Protein AF-A0A524DHV6-F1 (afdb_monomer_lite)

Foldseek 3Di:
DDDDFDKAWAAPPPRHSQWDFPDPCDPPPHDGWIAGPPPGDIGNDTDIDGPVVSVVVVVVVVVVVVVPD

Radius of gyration: 15.21 Å; chains: 1; bounding box: 43×39×27 Å

Secondary structure (DSSP, 8-state):
-------EEE-TTT--S-EEESSTTBTTTB---EEETTT--EES--EEE-HHHHHHHHHHHHHTTTTT-

pLDDT: mean 87.89, std 12.56, range [47.66, 97.12]

Structure (mmCIF, N/CA/C/O backbone):
data_AF-A0A524DHV6-F1
#
_entry.id   AF-A0A524DHV6-F1
#
loop_
_atom_site.group_PDB
_atom_site.id
_atom_site.type_symbol
_atom_site.label_atom_id
_atom_site.label_alt_id
_atom_site.label_comp_id
_atom_site.label_asym_id
_atom_site.label_entity_id
_atom_site.label_seq_id
_atom_site.pdbx_PDB_ins_code
_atom_site.Cartn_x
_atom_site.Cartn_y
_atom_site.Cartn_z
_atom_site.occupancy
_atom_site.B_iso_or_equiv
_atom_site.auth_seq_id
_atom_site.auth_comp_id
_atom_site.auth_asym_id
_atom_site.auth_atom_id
_atom_site.pdbx_PDB_model_num
ATOM 1 N N . MET A 1 1 ? 1.712 25.514 16.170 1.00 52.09 1 MET A N 1
ATOM 2 C CA . MET A 1 1 ? 2.399 24.550 15.278 1.00 52.09 1 MET A CA 1
ATOM 3 C C . MET A 1 1 ? 1.488 23.346 15.060 1.00 52.09 1 MET A C 1
ATOM 5 O O . MET A 1 1 ? 1.269 22.592 15.997 1.00 52.09 1 MET A O 1
ATOM 9 N N . GLY A 1 2 ? 0.887 23.197 13.876 1.00 57.84 2 GLY A N 1
ATOM 10 C CA . GLY A 1 2 ? 0.025 22.046 13.575 1.00 57.84 2 GLY A CA 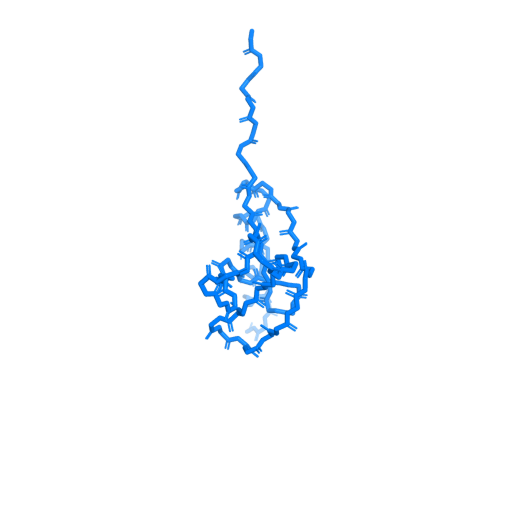1
ATOM 11 C C . GLY A 1 2 ? 0.843 20.756 13.458 1.00 57.84 2 GLY A C 1
ATOM 12 O O . GLY A 1 2 ? 1.861 20.735 12.768 1.00 57.84 2 GLY A O 1
ATOM 13 N N . LYS A 1 3 ? 0.428 19.680 14.138 1.00 63.81 3 LYS A N 1
ATOM 14 C CA . LYS A 1 3 ? 1.064 18.359 14.010 1.00 63.81 3 LYS A CA 1
ATOM 15 C C . LYS A 1 3 ? 0.829 17.833 12.588 1.00 63.81 3 LYS A C 1
ATOM 17 O O . LYS A 1 3 ? -0.315 17.645 12.182 1.00 63.81 3 LYS A O 1
ATOM 22 N N . LYS A 1 4 ? 1.901 17.594 11.826 1.00 69.12 4 LYS A N 1
ATOM 23 C CA . LYS A 1 4 ? 1.827 16.963 10.499 1.00 69.12 4 LYS A CA 1
ATOM 24 C C . LYS A 1 4 ? 1.290 15.540 10.690 1.00 69.12 4 LYS A C 1
ATOM 26 O O . LYS A 1 4 ? 1.969 14.715 11.303 1.00 69.12 4 LYS A O 1
ATOM 31 N N . LYS A 1 5 ? 0.062 15.270 10.236 1.00 73.88 5 LYS A N 1
ATOM 32 C CA . LYS A 1 5 ? -0.534 13.929 10.323 1.00 73.88 5 LYS A CA 1
ATOM 33 C C . LYS A 1 5 ? 0.351 12.955 9.545 1.00 73.88 5 LYS A C 1
ATOM 35 O O . LYS A 1 5 ? 0.716 13.232 8.399 1.00 73.88 5 LYS A O 1
ATOM 40 N N . ARG A 1 6 ? 0.758 11.857 10.187 1.00 85.38 6 ARG A N 1
ATOM 41 C CA . ARG A 1 6 ? 1.533 10.805 9.519 1.00 85.38 6 ARG A CA 1
ATOM 42 C C . ARG A 1 6 ? 0.629 10.176 8.460 1.00 85.38 6 ARG A C 1
ATOM 44 O O . ARG A 1 6 ? -0.549 9.978 8.722 1.00 85.38 6 ARG A O 1
ATOM 51 N N . LYS A 1 7 ? 1.164 9.893 7.276 1.00 92.25 7 LYS A N 1
ATOM 52 C CA . LYS A 1 7 ? 0.461 9.140 6.231 1.00 92.25 7 LYS A CA 1
ATOM 53 C C . LYS A 1 7 ? 1.084 7.757 6.123 1.00 92.25 7 LYS A C 1
ATOM 55 O O . LYS A 1 7 ? 2.303 7.627 6.244 1.00 92.25 7 LYS A O 1
ATOM 60 N N . ILE A 1 8 ? 0.258 6.746 5.897 1.00 94.44 8 ILE A N 1
ATOM 61 C CA . ILE A 1 8 ? 0.682 5.375 5.617 1.00 94.44 8 ILE A CA 1
ATOM 62 C C . ILE A 1 8 ? 0.298 4.999 4.186 1.00 94.44 8 ILE A C 1
ATOM 64 O O . ILE A 1 8 ? -0.686 5.499 3.641 1.00 94.44 8 ILE A O 1
ATOM 68 N N . ARG A 1 9 ? 1.094 4.118 3.574 1.00 95.12 9 ARG A N 1
ATOM 69 C CA . ARG A 1 9 ? 0.876 3.619 2.211 1.00 95.12 9 ARG A CA 1
ATOM 70 C C . ARG A 1 9 ? 0.262 2.223 2.278 1.00 95.12 9 ARG A C 1
ATOM 72 O O . ARG A 1 9 ? 0.852 1.332 2.889 1.00 95.12 9 ARG A O 1
ATOM 79 N N . ILE A 1 10 ? -0.883 2.016 1.636 1.00 96.62 10 ILE A N 1
ATOM 80 C CA . ILE A 1 10 ? -1.585 0.724 1.615 1.00 96.62 10 ILE A CA 1
ATOM 81 C C . ILE A 1 10 ? -1.783 0.208 0.187 1.00 96.62 10 ILE A C 1
ATOM 83 O O . ILE A 1 10 ? -1.783 0.965 -0.788 1.00 96.62 10 ILE A O 1
ATOM 87 N N . CYS A 1 11 ? -1.936 -1.111 0.058 1.00 96.62 11 CYS A N 1
ATOM 88 C CA . CYS A 1 11 ? -2.141 -1.768 -1.228 1.00 96.62 11 CYS A CA 1
ATOM 89 C C . CYS A 1 11 ? -3.490 -1.365 -1.857 1.00 96.62 11 CYS A C 1
ATOM 91 O O . CYS A 1 11 ? -4.516 -1.504 -1.198 1.00 96.62 11 CYS A O 1
ATOM 93 N N . PRO A 1 12 ? -3.544 -0.972 -3.144 1.00 96.38 12 PRO A N 1
ATOM 94 C CA . PRO A 1 12 ? -4.805 -0.600 -3.795 1.00 96.38 12 PRO A CA 1
ATOM 95 C C . PRO A 1 12 ? -5.741 -1.793 -4.052 1.00 96.38 12 PRO A C 1
ATOM 97 O O . PRO A 1 12 ? -6.925 -1.601 -4.304 1.00 96.38 12 PRO A O 1
ATOM 100 N N . LYS A 1 13 ? -5.223 -3.029 -4.000 1.00 96.19 13 LYS A N 1
ATOM 101 C CA . LYS A 1 13 ? -5.996 -4.261 -4.218 1.00 96.19 13 LYS A CA 1
ATOM 102 C C . LYS A 1 13 ? -6.613 -4.781 -2.921 1.00 96.19 13 LYS A C 1
ATOM 104 O O . LYS A 1 13 ? -7.828 -4.863 -2.813 1.00 96.19 13 LYS A O 1
ATOM 109 N N . CYS A 1 14 ? -5.778 -5.134 -1.942 1.00 95.06 14 CYS A N 1
ATOM 110 C CA . CYS A 1 14 ? -6.236 -5.751 -0.692 1.00 95.06 14 CYS A CA 1
ATOM 111 C C . CYS A 1 14 ? -6.367 -4.771 0.479 1.00 95.06 14 CYS A C 1
ATOM 113 O O . CYS A 1 14 ? -6.756 -5.186 1.565 1.00 95.06 14 CYS A O 1
ATOM 115 N N . LYS A 1 15 ? -6.010 -3.492 0.286 1.00 95.19 15 LYS A N 1
ATOM 116 C CA . LYS A 1 15 ? -6.095 -2.420 1.293 1.00 95.19 15 LYS A CA 1
ATOM 117 C C . LYS A 1 15 ? -5.266 -2.657 2.561 1.00 95.19 15 LYS A C 1
ATOM 119 O O . LYS A 1 15 ? -5.422 -1.931 3.529 1.00 95.19 15 LYS A O 1
ATOM 124 N N . LYS A 1 16 ? -4.327 -3.609 2.550 1.00 94.62 16 LYS A N 1
ATOM 125 C CA . LYS A 1 16 ? -3.400 -3.861 3.665 1.00 94.62 16 LYS A CA 1
ATOM 126 C C . LYS A 1 16 ? -2.100 -3.041 3.531 1.00 94.62 16 LYS A C 1
ATOM 128 O O . LYS A 1 16 ? -1.626 -2.841 2.405 1.00 94.62 16 LYS A O 1
ATOM 133 N N . PRO A 1 17 ? -1.470 -2.609 4.640 1.00 94.69 17 PRO A N 1
ATOM 134 C CA . PRO A 1 17 ? -0.199 -1.873 4.665 1.00 94.69 17 PRO A CA 1
ATOM 135 C C . PRO A 1 17 ? 1.019 -2.800 4.471 1.00 94.69 17 PRO A C 1
ATOM 137 O O . PRO A 1 17 ? 1.953 -2.804 5.266 1.00 94.69 17 PRO A O 1
ATOM 140 N N . THR A 1 18 ? 1.014 -3.628 3.423 1.00 95.94 18 THR A N 1
ATOM 141 C CA . THR A 1 18 ? 2.031 -4.677 3.187 1.00 95.94 18 THR A CA 1
ATOM 142 C C . THR A 1 18 ? 2.837 -4.466 1.905 1.00 95.94 18 THR A C 1
ATOM 144 O O . THR A 1 18 ? 3.379 -5.412 1.329 1.00 95.94 18 THR A O 1
ATOM 147 N N . LEU A 1 19 ? 2.907 -3.217 1.436 1.00 95.62 19 LEU A N 1
ATOM 148 C CA . LEU A 1 19 ? 3.715 -2.828 0.283 1.00 95.62 19 LEU A CA 1
ATOM 149 C C . LEU A 1 19 ? 5.199 -2.727 0.660 1.00 95.62 19 LEU A C 1
ATOM 151 O O . LEU A 1 19 ? 5.567 -2.102 1.653 1.00 95.62 19 LEU A O 1
ATOM 155 N N . ARG A 1 20 ? 6.057 -3.314 -0.172 1.00 94.56 20 ARG A N 1
ATOM 156 C CA . ARG A 1 20 ? 7.523 -3.234 -0.099 1.00 94.56 20 ARG A CA 1
ATOM 157 C C . ARG A 1 20 ? 8.087 -2.804 -1.455 1.00 94.5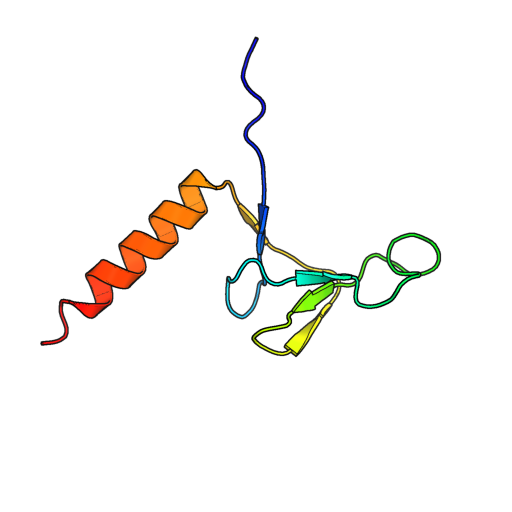6 20 ARG A C 1
ATOM 159 O O . ARG A 1 20 ? 7.416 -3.043 -2.455 1.00 94.56 20 ARG A O 1
ATOM 166 N N . PRO A 1 21 ? 9.291 -2.211 -1.531 1.00 93.31 21 PRO A N 1
ATOM 167 C CA . PRO A 1 21 ? 9.956 -1.979 -2.812 1.00 93.31 21 PRO A CA 1
ATOM 168 C C . PRO A 1 21 ? 10.058 -3.281 -3.614 1.00 93.31 21 PRO A C 1
ATOM 170 O O 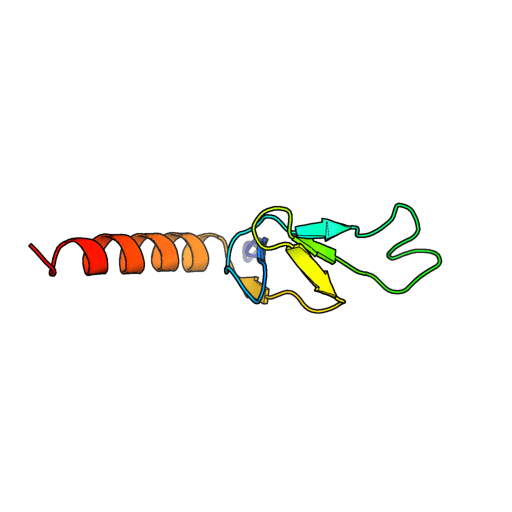. PRO A 1 21 ? 10.399 -4.328 -3.064 1.00 93.31 21 PRO A O 1
ATOM 173 N N . ALA A 1 22 ? 9.739 -3.233 -4.906 1.00 92.00 22 ALA A N 1
ATOM 174 C CA . ALA A 1 22 ? 9.755 -4.420 -5.759 1.00 92.00 22 ALA A CA 1
ATOM 175 C C . ALA A 1 22 ? 11.185 -4.901 -6.069 1.00 92.00 22 ALA A C 1
ATOM 177 O O . ALA A 1 22 ? 11.388 -6.065 -6.411 1.00 92.00 22 ALA A O 1
ATOM 178 N N . SER A 1 23 ? 12.181 -4.019 -5.973 1.00 90.69 23 SER A N 1
ATOM 179 C CA . SER A 1 23 ? 13.603 -4.321 -6.159 1.00 90.69 23 SER A CA 1
ATOM 180 C C . SER A 1 23 ? 14.464 -3.330 -5.371 1.00 90.69 23 SER A C 1
ATOM 182 O O . SER A 1 23 ? 14.010 -2.232 -5.057 1.00 90.69 23 SER A O 1
ATOM 184 N N . TYR A 1 24 ? 15.723 -3.684 -5.095 1.00 87.94 24 TYR A N 1
ATOM 185 C CA . TYR A 1 24 ? 16.663 -2.805 -4.380 1.00 87.94 24 TYR A CA 1
ATOM 186 C C . TYR A 1 24 ? 16.921 -1.478 -5.114 1.00 87.94 24 TYR A C 1
ATOM 188 O O . TYR A 1 24 ? 17.141 -0.446 -4.495 1.00 87.94 24 TYR A O 1
ATOM 196 N N . VAL A 1 25 ? 16.842 -1.500 -6.447 1.00 88.81 25 VAL A N 1
ATOM 197 C CA . VAL A 1 25 ? 17.068 -0.330 -7.306 1.00 88.81 25 VAL A CA 1
ATOM 198 C C . VAL A 1 25 ? 15.792 0.476 -7.606 1.00 88.81 25 VAL A C 1
ATOM 200 O O . VAL A 1 25 ? 15.823 1.407 -8.417 1.00 88.81 25 VAL A O 1
ATOM 203 N N . SER A 1 26 ? 14.650 0.110 -7.013 1.00 85.00 26 SER A N 1
ATOM 204 C CA . SER A 1 26 ? 13.378 0.828 -7.174 1.00 85.00 26 SER A CA 1
ATOM 205 C C . SER A 1 26 ? 13.396 2.150 -6.408 1.00 85.00 26 SER A C 1
ATOM 207 O O . SER A 1 26 ? 13.653 2.160 -5.211 1.00 85.00 26 SER A O 1
ATOM 209 N N . GLY A 1 27 ? 13.110 3.254 -7.098 1.00 84.31 27 GLY A N 1
ATOM 210 C CA . GLY A 1 27 ? 13.194 4.618 -6.562 1.00 84.31 27 GLY A CA 1
ATOM 211 C C . GLY A 1 27 ? 14.553 5.294 -6.781 1.00 84.31 27 GLY A C 1
ATOM 212 O O . GLY A 1 27 ? 14.656 6.501 -6.597 1.00 84.31 27 GLY A O 1
ATOM 213 N N . TRP A 1 28 ? 15.570 4.544 -7.225 1.00 87.38 28 TRP A N 1
ATOM 214 C CA . TRP A 1 28 ? 16.887 5.084 -7.583 1.00 87.38 28 TRP A CA 1
ATOM 215 C C . TRP A 1 28 ? 17.162 4.970 -9.085 1.00 87.38 28 TRP A C 1
ATOM 217 O O . TRP A 1 28 ? 17.208 5.975 -9.785 1.00 87.38 28 TRP A O 1
ATOM 227 N N . LEU A 1 29 ? 17.329 3.739 -9.588 1.00 92.50 29 LEU A N 1
ATOM 228 C CA . LEU A 1 29 ? 17.648 3.475 -11.001 1.00 92.50 29 LEU A CA 1
ATOM 229 C C . LEU A 1 29 ? 16.393 3.199 -11.829 1.00 92.50 29 LEU A C 1
ATOM 231 O O . LEU A 1 29 ? 16.336 3.492 -13.017 1.00 92.50 29 LEU A O 1
ATOM 235 N N . THR A 1 30 ? 15.390 2.592 -11.197 1.00 90.06 30 THR A N 1
ATOM 236 C CA . THR A 1 30 ? 14.091 2.305 -11.811 1.00 90.06 30 THR A CA 1
ATOM 237 C C . THR A 1 30 ? 13.008 3.095 -11.090 1.00 90.06 30 THR A C 1
ATOM 239 O O . THR A 1 30 ? 13.170 3.370 -9.898 1.00 90.06 30 THR A O 1
ATOM 242 N N . PRO A 1 31 ? 11.888 3.439 -11.751 1.00 91.56 31 PRO A N 1
ATOM 243 C CA . PRO A 1 31 ? 10.816 4.157 -11.075 1.00 91.56 31 PRO A CA 1
ATOM 244 C C . PRO A 1 31 ? 10.291 3.351 -9.879 1.00 91.56 31 PRO A C 1
ATOM 246 O O . PRO A 1 31 ? 10.301 2.116 -9.904 1.00 91.56 31 PRO A O 1
ATOM 249 N N . GLU A 1 32 ? 9.848 4.047 -8.831 1.00 92.06 32 GLU A N 1
ATOM 250 C CA . GLU A 1 32 ? 9.421 3.441 -7.564 1.00 92.06 32 GLU A CA 1
ATOM 251 C C . GLU A 1 32 ? 8.289 2.432 -7.812 1.00 92.06 32 GLU A C 1
ATOM 253 O O . GLU A 1 32 ? 7.175 2.799 -8.184 1.00 92.06 32 GLU A O 1
ATOM 258 N N . ARG A 1 33 ? 8.603 1.138 -7.679 1.00 94.25 33 ARG A N 1
ATOM 259 C CA . ARG A 1 33 ? 7.650 0.028 -7.770 1.00 94.25 33 ARG A CA 1
ATOM 260 C C . ARG A 1 33 ? 7.489 -0.617 -6.417 1.00 94.25 33 ARG A C 1
ATOM 262 O O . ARG A 1 33 ? 8.464 -0.828 -5.698 1.00 94.25 33 ARG A O 1
ATOM 269 N N . PHE A 1 34 ? 6.268 -1.038 -6.144 1.00 95.38 34 PHE A N 1
ATOM 270 C CA . PHE A 1 34 ? 5.898 -1.746 -4.940 1.00 95.38 34 PHE A CA 1
ATOM 271 C C . PHE A 1 34 ? 5.403 -3.140 -5.263 1.00 95.38 34 PHE A C 1
ATOM 273 O O . PHE A 1 34 ? 4.713 -3.344 -6.260 1.00 95.38 34 PHE A O 1
ATOM 280 N N . ARG A 1 35 ? 5.713 -4.075 -4.372 1.00 95.88 35 ARG A N 1
ATOM 281 C CA . ARG A 1 35 ? 5.146 -5.413 -4.305 1.00 95.88 35 ARG A CA 1
ATOM 282 C C . ARG A 1 35 ? 4.366 -5.561 -3.003 1.00 95.88 35 ARG A C 1
ATOM 284 O O . ARG A 1 35 ? 4.886 -5.257 -1.932 1.00 95.88 35 ARG A O 1
ATOM 291 N N . CYS A 1 36 ? 3.126 -6.026 -3.086 1.00 97.12 36 CYS A N 1
ATOM 292 C CA . CYS A 1 36 ? 2.330 -6.411 -1.927 1.00 97.12 36 CYS A CA 1
ATOM 293 C C . CYS A 1 36 ? 2.644 -7.857 -1.539 1.00 97.12 36 CYS A C 1
ATOM 295 O O . CYS A 1 36 ? 2.540 -8.754 -2.376 1.00 97.12 36 CYS A O 1
ATOM 297 N N . MET A 1 37 ? 2.971 -8.080 -0.266 1.00 96.69 37 MET A N 1
ATOM 298 C CA . MET A 1 37 ? 3.269 -9.422 0.253 1.00 96.69 37 MET A CA 1
ATOM 299 C C . MET A 1 37 ? 2.019 -10.276 0.508 1.00 96.69 37 MET A C 1
ATOM 301 O O . MET A 1 37 ? 2.138 -11.485 0.628 1.00 96.69 37 MET A O 1
ATOM 305 N N . GLU A 1 38 ? 0.833 -9.662 0.546 1.00 96.50 38 GLU A N 1
ATOM 306 C CA . GLU A 1 38 ? -0.425 -10.357 0.860 1.00 96.50 38 GLU A CA 1
ATOM 307 C C . GLU A 1 38 ? -1.159 -10.853 -0.388 1.00 96.50 38 GLU A C 1
ATOM 309 O O . GLU A 1 38 ? -1.580 -11.998 -0.449 1.00 96.50 38 GLU A O 1
ATOM 314 N N . CYS A 1 39 ? -1.335 -9.989 -1.395 1.00 95.62 39 CYS A N 1
ATOM 315 C CA . CYS A 1 39 ? -2.109 -10.321 -2.600 1.00 95.62 39 CYS A CA 1
ATOM 316 C C . CYS A 1 39 ? -1.265 -10.407 -3.879 1.00 95.62 39 CYS A C 1
ATOM 318 O O . CYS A 1 39 ? -1.807 -10.624 -4.958 1.00 95.62 39 CYS A O 1
ATOM 320 N N . GLY A 1 40 ? 0.048 -10.173 -3.788 1.00 95.62 40 GLY A N 1
ATOM 321 C CA . GLY A 1 40 ? 0.956 -10.258 -4.933 1.00 95.62 40 GLY A CA 1
ATOM 322 C C . GLY A 1 40 ? 0.902 -9.085 -5.917 1.00 95.62 40 GLY A C 1
ATOM 323 O O . GLY A 1 40 ? 1.588 -9.136 -6.932 1.00 95.62 40 GLY A O 1
ATOM 324 N N . TYR A 1 41 ? 0.139 -8.018 -5.641 1.00 96.81 41 TYR A N 1
ATOM 325 C CA . TYR A 1 41 ? 0.123 -6.806 -6.473 1.00 96.81 41 TYR A CA 1
ATOM 326 C C . TYR A 1 41 ? 1.539 -6.260 -6.712 1.00 96.81 41 TYR A C 1
ATOM 328 O O . TYR A 1 41 ? 2.292 -6.092 -5.753 1.00 96.81 41 TYR A O 1
ATOM 336 N N . VAL A 1 42 ? 1.867 -5.933 -7.966 1.00 96.12 42 VAL A N 1
ATOM 337 C CA . VAL A 1 42 ? 3.109 -5.253 -8.356 1.00 96.12 42 VAL A CA 1
ATOM 338 C C . VAL A 1 42 ? 2.771 -4.034 -9.207 1.00 96.12 42 VAL A C 1
ATOM 340 O O . VAL A 1 42 ? 2.097 -4.165 -10.226 1.00 96.12 42 VAL A O 1
ATOM 343 N N . GLY A 1 43 ? 3.241 -2.852 -8.814 1.00 94.50 43 GLY A N 1
ATOM 344 C CA . GLY A 1 43 ? 2.981 -1.627 -9.569 1.00 94.50 43 GLY A CA 1
ATOM 345 C C . GLY A 1 43 ? 3.528 -0.369 -8.909 1.00 94.50 43 GLY A C 1
ATOM 346 O O . GLY A 1 43 ? 4.164 -0.426 -7.862 1.00 94.50 43 GLY A O 1
ATOM 347 N N . HIS A 1 44 ? 3.278 0.778 -9.534 1.00 94.25 44 HIS A N 1
ATOM 348 C CA . HIS A 1 44 ? 3.750 2.088 -9.065 1.00 94.25 44 HIS A CA 1
ATOM 349 C C . HIS A 1 44 ? 2.743 2.806 -8.156 1.00 94.25 44 HIS A C 1
ATOM 351 O O . HIS A 1 44 ? 3.081 3.785 -7.501 1.00 94.25 44 HIS A O 1
ATOM 357 N N . ILE A 1 45 ? 1.498 2.324 -8.117 1.00 95.44 45 ILE A N 1
ATOM 358 C CA . ILE A 1 45 ? 0.392 2.989 -7.425 1.00 95.44 45 ILE A CA 1
ATOM 359 C C . ILE A 1 45 ? 0.217 2.398 -6.026 1.00 95.44 45 ILE A C 1
ATOM 361 O O . ILE A 1 45 ? 0.230 1.175 -5.852 1.00 95.44 45 ILE A O 1
ATOM 365 N N . TYR A 1 46 ? -0.008 3.274 -5.052 1.00 95.94 46 TYR A N 1
ATOM 366 C CA . TYR A 1 46 ? -0.405 2.964 -3.683 1.00 95.94 46 TYR A CA 1
ATOM 367 C C . TYR A 1 46 ? -1.465 3.962 -3.214 1.00 95.94 46 TYR A C 1
ATOM 369 O O . TYR A 1 46 ? -1.602 5.042 -3.785 1.00 95.94 46 TYR A O 1
ATOM 377 N N . LEU A 1 47 ? -2.216 3.599 -2.177 1.00 95.50 47 LEU A N 1
ATOM 378 C CA . LEU A 1 47 ? -3.144 4.517 -1.522 1.00 95.50 47 LEU A CA 1
ATOM 379 C C . LEU A 1 47 ? -2.453 5.151 -0.317 1.00 95.50 47 LEU A C 1
ATOM 381 O O . LEU A 1 47 ? -1.818 4.443 0.466 1.00 95.50 47 LEU A O 1
ATOM 385 N N . GLU A 1 48 ? -2.583 6.465 -0.162 1.00 95.25 48 GLU A N 1
ATOM 386 C CA . GLU A 1 48 ? -2.170 7.174 1.049 1.00 95.25 48 GLU A CA 1
ATOM 387 C C . GLU A 1 48 ? -3.379 7.440 1.934 1.00 95.25 48 GLU A C 1
ATOM 389 O O . GLU A 1 48 ? -4.330 8.088 1.505 1.00 95.25 48 GLU A O 1
ATOM 394 N N . VAL A 1 49 ? -3.309 6.981 3.178 1.00 94.69 49 VAL A N 1
ATOM 395 C CA . VAL A 1 49 ? -4.334 7.223 4.200 1.00 94.69 49 VAL A CA 1
ATOM 396 C C . VAL A 1 49 ? -3.665 7.646 5.501 1.00 94.69 49 VAL A C 1
ATOM 398 O O . VAL A 1 49 ? -2.484 7.357 5.723 1.00 94.69 49 VAL A O 1
ATOM 401 N N . SER A 1 50 ? -4.384 8.347 6.370 1.00 94.81 50 SER A N 1
ATOM 402 C CA . SER A 1 50 ? -3.922 8.542 7.742 1.00 94.81 50 SER A CA 1
ATOM 403 C C . SER A 1 50 ? -4.127 7.265 8.577 1.00 94.81 50 SER A C 1
ATOM 405 O O . SER A 1 50 ? -5.002 6.452 8.261 1.00 94.81 50 SER A 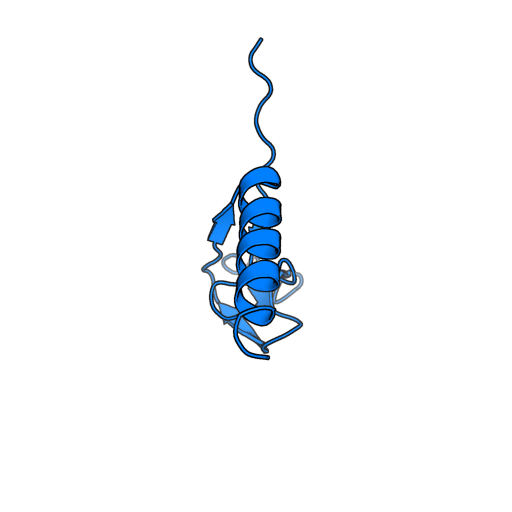O 1
ATOM 407 N N . PRO A 1 51 ? -3.317 7.041 9.629 1.00 92.56 51 PRO A N 1
ATOM 408 C CA . PRO A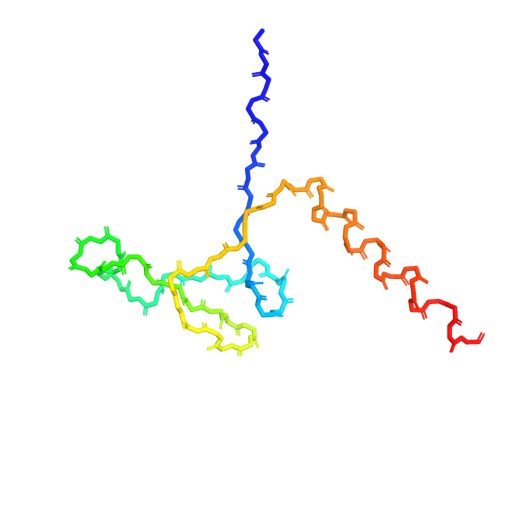 1 51 ? -3.526 5.948 10.571 1.00 92.56 51 PRO A CA 1
ATOM 409 C C . PRO A 1 51 ? -4.941 5.941 11.144 1.00 92.56 51 PRO A C 1
ATOM 411 O O . PRO A 1 51 ? -5.545 4.878 11.231 1.00 92.56 51 PRO A O 1
ATOM 414 N N . GLU A 1 52 ? -5.488 7.119 11.456 1.00 92.81 52 GLU A N 1
ATOM 415 C CA . GLU A 1 52 ? -6.822 7.247 12.039 1.00 92.81 52 GLU A CA 1
ATOM 416 C C . GLU A 1 52 ? -7.915 6.793 11.053 1.00 92.81 52 GLU A C 1
ATOM 418 O O . GLU A 1 52 ? -8.831 6.063 11.428 1.00 92.81 52 GLU A O 1
ATOM 423 N N . GLU A 1 53 ? -7.793 7.159 9.770 1.00 92.69 53 GLU A N 1
ATOM 424 C CA . GLU A 1 53 ? -8.700 6.690 8.708 1.00 92.69 53 GLU A CA 1
ATOM 425 C C . GLU A 1 53 ? -8.604 5.174 8.498 1.00 92.69 53 GLU A C 1
ATOM 427 O O . GLU A 1 53 ? -9.615 4.508 8.273 1.00 92.69 53 GLU A O 1
ATOM 432 N N . TYR A 1 54 ? -7.397 4.609 8.577 1.00 93.81 54 TYR A N 1
ATOM 433 C CA . TYR A 1 54 ? -7.200 3.171 8.416 1.00 93.81 54 TYR A CA 1
ATOM 434 C C . TYR A 1 54 ? -7.765 2.373 9.596 1.00 93.81 54 TYR A C 1
ATOM 436 O O . TYR A 1 54 ? -8.408 1.347 9.389 1.00 93.81 54 TYR A O 1
ATOM 444 N N . GLU A 1 55 ? -7.576 2.848 10.827 1.00 93.31 55 GLU A N 1
ATOM 445 C CA . GLU A 1 55 ? -8.177 2.245 12.019 1.00 93.31 55 GLU A CA 1
ATOM 446 C C . GLU A 1 55 ? -9.704 2.259 11.949 1.00 93.31 55 GLU A C 1
ATOM 448 O O . GLU A 1 55 ? -10.341 1.248 12.254 1.00 93.31 55 GLU A O 1
ATOM 453 N N . GLN A 1 56 ? -10.293 3.371 11.500 1.00 93.75 56 GLN A N 1
ATOM 454 C CA . GLN A 1 56 ? -11.736 3.455 11.298 1.00 93.75 56 GLN A CA 1
ATOM 455 C C . GLN A 1 56 ? -12.211 2.457 10.231 1.00 93.75 56 GLN A C 1
ATOM 457 O O . GLN A 1 56 ? -13.137 1.694 10.484 1.00 93.75 56 GLN A O 1
ATOM 462 N N . TYR A 1 57 ? -11.506 2.361 9.098 1.00 91.94 57 TYR A N 1
ATOM 463 C CA . TYR A 1 57 ? -11.796 1.379 8.046 1.00 91.94 57 TYR A CA 1
ATOM 464 C C . TYR A 1 57 ? -11.771 -0.081 8.541 1.00 91.94 57 TYR A C 1
ATOM 466 O O . TYR A 1 57 ? -12.521 -0.926 8.044 1.00 91.94 57 TYR A O 1
ATOM 474 N N . LEU A 1 58 ? -10.902 -0.408 9.502 1.00 92.19 58 LEU A N 1
ATOM 475 C CA . LEU A 1 58 ? -10.866 -1.738 10.115 1.00 92.19 58 LEU A CA 1
ATOM 476 C C . LEU A 1 58 ? -12.066 -1.974 11.039 1.00 92.19 58 LEU A C 1
ATOM 478 O O . LEU A 1 58 ? -12.677 -3.038 10.956 1.00 92.19 58 LEU A O 1
ATOM 482 N N . LYS A 1 59 ? -12.435 -0.987 11.866 1.00 93.00 59 LYS A N 1
ATOM 483 C CA . LYS A 1 59 ? -13.625 -1.060 12.736 1.00 93.00 59 LYS A CA 1
ATOM 484 C C . LYS A 1 59 ? -14.904 -1.234 11.920 1.00 93.00 59 LYS A C 1
ATOM 486 O O . LYS A 1 59 ? -15.676 -2.145 12.190 1.00 93.00 59 LYS A O 1
ATOM 491 N N . ASP A 1 60 ? -15.063 -0.439 10.862 1.00 91.94 60 ASP A N 1
ATOM 492 C CA . ASP A 1 60 ? -16.235 -0.479 9.981 1.00 91.94 60 ASP A CA 1
ATOM 493 C C . ASP A 1 60 ? -16.384 -1.819 9.238 1.00 91.94 60 ASP A C 1
ATOM 495 O O . ASP A 1 60 ? -17.459 -2.115 8.719 1.00 91.94 60 ASP A O 1
ATOM 499 N N . GLN A 1 61 ? -15.312 -2.602 9.085 1.00 87.25 61 GLN A N 1
ATOM 500 C CA . GLN A 1 61 ? -15.386 -3.949 8.510 1.00 87.25 61 GLN A CA 1
ATOM 501 C C . GLN A 1 61 ? -15.695 -5.024 9.553 1.00 87.25 61 GLN A C 1
ATOM 503 O O . GLN A 1 61 ? -16.329 -6.010 9.191 1.00 87.25 61 GLN A O 1
ATOM 508 N N . ALA A 1 62 ? -15.260 -4.845 10.803 1.00 84.56 62 ALA A N 1
ATOM 509 C CA . ALA A 1 62 ? -15.569 -5.770 11.893 1.00 84.56 62 ALA A CA 1
ATOM 510 C C . ALA A 1 62 ? -17.068 -5.741 12.235 1.00 84.56 62 ALA A C 1
ATOM 512 O O . ALA A 1 62 ? -17.705 -6.789 12.277 1.00 84.56 62 ALA A O 1
ATOM 513 N N . ASP A 1 63 ? -17.644 -4.544 12.323 1.00 78.00 63 ASP A N 1
ATOM 514 C CA . ASP A 1 63 ? -19.073 -4.338 12.590 1.00 78.00 63 ASP A CA 1
ATOM 515 C C . ASP A 1 63 ? -19.963 -4.983 11.503 1.00 78.00 63 ASP A C 1
ATOM 517 O O . ASP A 1 63 ? -20.916 -5.703 11.787 1.00 78.00 63 ASP A O 1
ATOM 521 N N . LYS A 1 64 ? -19.558 -4.889 10.227 1.00 71.44 64 LYS A N 1
ATOM 522 C CA . LYS A 1 64 ? -20.268 -5.549 9.111 1.00 71.44 64 LYS A CA 1
ATOM 523 C C . LYS A 1 64 ? -20.215 -7.078 9.140 1.00 71.44 64 LYS A C 1
ATOM 525 O O . LYS A 1 64 ? -21.014 -7.713 8.453 1.00 71.44 64 LYS A O 1
ATOM 530 N N . SER A 1 65 ? -19.266 -7.677 9.859 1.00 62.16 65 SER A N 1
ATOM 531 C CA . SER A 1 65 ? -19.228 -9.134 10.035 1.00 62.16 65 SER A CA 1
ATOM 532 C C . SER A 1 65 ? -20.143 -9.637 11.156 1.00 62.16 65 SER A C 1
ATOM 534 O O . SER A 1 65 ? -20.366 -10.844 11.230 1.00 62.16 65 SER A O 1
ATOM 536 N N . GLU A 1 66 ? -20.703 -8.748 11.981 1.00 58.94 66 GLU A N 1
ATOM 537 C CA . GLU 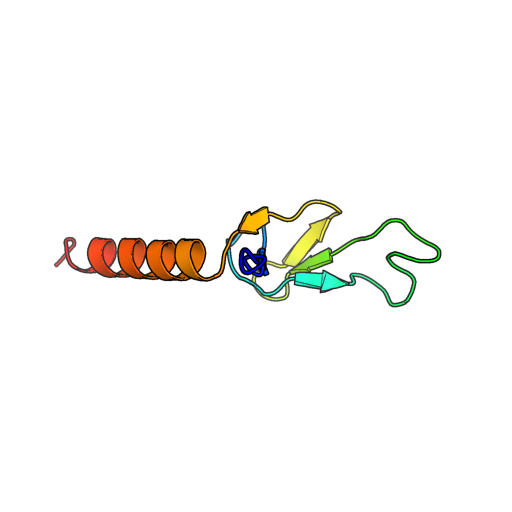A 1 66 ? -21.584 -9.106 13.103 1.00 58.94 66 GLU A CA 1
ATOM 538 C C . GLU A 1 66 ? -23.075 -9.149 12.710 1.00 58.94 66 GLU A C 1
ATOM 540 O O . GLU A 1 66 ? -23.831 -9.911 13.302 1.00 58.94 66 GLU A O 1
ATOM 545 N N . ASP A 1 67 ? -23.482 -8.466 11.635 1.00 57.19 67 ASP A N 1
ATOM 546 C CA . ASP A 1 67 ? -24.871 -8.437 11.128 1.00 57.19 67 ASP A CA 1
ATOM 547 C C . ASP A 1 67 ? -25.260 -9.636 10.224 1.00 57.19 67 ASP A C 1
ATOM 549 O O . ASP A 1 67 ? -26.319 -9.650 9.599 1.00 57.19 67 ASP A O 1
ATOM 553 N N . ASN A 1 68 ? -24.403 -10.659 10.104 1.00 58.00 68 ASN A N 1
ATOM 554 C CA . ASN A 1 68 ? -24.670 -11.875 9.312 1.00 58.00 68 ASN A CA 1
ATOM 555 C C . ASN A 1 68 ? -24.803 -13.148 10.171 1.00 58.00 68 ASN A C 1
ATOM 557 O O . ASN A 1 68 ? -24.485 -14.245 9.702 1.00 58.00 68 ASN A O 1
ATOM 561 N N . LYS A 1 69 ? -25.241 -13.017 11.430 1.00 47.66 69 LYS A N 1
ATOM 562 C CA . LYS A 1 69 ? -25.477 -14.153 12.330 1.00 47.66 69 LYS A CA 1
ATOM 563 C C . LYS A 1 69 ? -26.880 -14.169 12.920 1.00 47.66 69 LYS A C 1
ATOM 565 O O . LYS A 1 69 ? -27.350 -13.100 13.354 1.00 47.66 69 LYS A O 1
#

Sequence (69 aa):
MGKKKRKIRICPKCKKPTLRPASYVSGWLTPERFRCMECGYVGHIYLEVSPEEYEQYLKDQADKSEDNK